Protein AF-A0AAP3WML1-F1 (afdb_monomer)

Structure (mmCIF, N/CA/C/O backbone):
data_AF-A0AAP3WML1-F1
#
_entry.id   AF-A0AAP3WML1-F1
#
loop_
_atom_site.group_PDB
_atom_site.id
_atom_site.type_symbol
_atom_site.label_atom_id
_atom_site.label_alt_id
_atom_site.label_comp_id
_atom_site.label_asym_id
_atom_site.label_entity_id
_atom_site.label_seq_id
_atom_site.pdbx_PDB_ins_code
_atom_site.Cartn_x
_atom_site.Cartn_y
_atom_site.Cartn_z
_atom_site.occupancy
_atom_site.B_iso_or_equiv
_atom_site.auth_seq_id
_atom_site.auth_comp_id
_atom_site.auth_asym_id
_atom_site.auth_atom_id
_atom_site.pdbx_PDB_model_num
ATOM 1 N N . MET A 1 1 ? -3.523 20.855 -8.567 1.00 36.69 1 MET A N 1
ATOM 2 C CA . MET A 1 1 ? -3.521 19.467 -8.058 1.00 36.69 1 MET A CA 1
ATOM 3 C C . MET A 1 1 ? -4.629 18.691 -8.753 1.00 36.69 1 MET A C 1
ATOM 5 O O . MET A 1 1 ? -5.796 19.005 -8.550 1.00 36.69 1 MET A O 1
ATOM 9 N N . LYS A 1 2 ? -4.282 17.762 -9.652 1.00 30.09 2 LYS A N 1
ATOM 10 C CA . LYS A 1 2 ? -5.267 16.904 -10.328 1.00 30.09 2 LYS A CA 1
ATOM 11 C C . LYS A 1 2 ? -5.574 15.722 -9.406 1.00 30.09 2 LYS A C 1
ATOM 13 O O . LYS A 1 2 ? -4.723 14.865 -9.225 1.00 30.09 2 LYS A O 1
ATOM 18 N N . LYS A 1 3 ? -6.776 15.685 -8.826 1.00 34.62 3 LYS A N 1
ATOM 19 C CA . LYS A 1 3 ? -7.304 14.486 -8.164 1.00 34.62 3 LYS A CA 1
ATOM 20 C C . LYS A 1 3 ? -7.655 13.485 -9.264 1.00 34.62 3 LYS A C 1
ATOM 22 O O . LYS A 1 3 ? -8.676 13.640 -9.932 1.00 34.62 3 LYS A O 1
ATOM 27 N N . ILE A 1 4 ? -6.767 12.531 -9.527 1.00 47.22 4 ILE A N 1
ATOM 28 C CA . ILE A 1 4 ? -7.054 11.434 -10.452 1.00 47.22 4 ILE A CA 1
ATOM 29 C C . ILE A 1 4 ? -8.044 10.520 -9.734 1.00 47.22 4 ILE A C 1
ATOM 31 O O . ILE A 1 4 ? -7.720 9.863 -8.751 1.00 47.22 4 ILE A O 1
ATOM 35 N N . LEU A 1 5 ? -9.295 10.567 -10.190 1.00 39.88 5 LEU A N 1
ATOM 36 C CA . LEU A 1 5 ? -10.370 9.7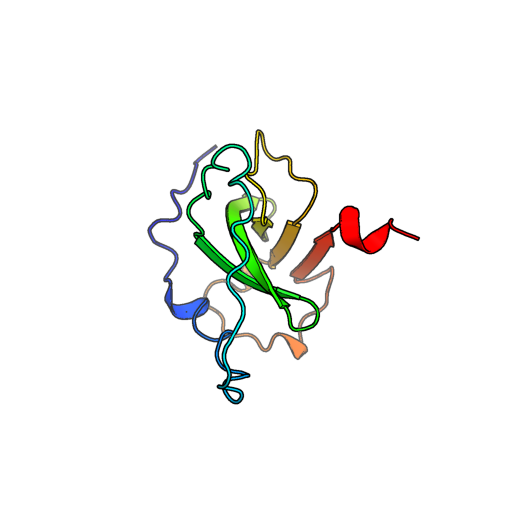16 -9.709 1.00 39.88 5 LEU A CA 1
ATOM 37 C C . LEU A 1 5 ? -10.000 8.264 -10.040 1.00 39.88 5 LEU A C 1
ATOM 39 O O . LEU A 1 5 ? -9.958 7.888 -11.212 1.00 39.88 5 LEU A O 1
ATOM 43 N N . LEU A 1 6 ? -9.735 7.478 -8.996 1.00 43.22 6 LEU A N 1
ATOM 44 C CA . LEU A 1 6 ? -9.267 6.086 -8.982 1.00 43.22 6 LEU A CA 1
ATOM 45 C C . LEU A 1 6 ? -10.287 5.075 -9.557 1.00 43.22 6 LEU A C 1
ATOM 47 O O . LEU A 1 6 ? -10.416 3.961 -9.071 1.00 43.22 6 LEU A O 1
ATOM 51 N N . LYS A 1 7 ? -11.073 5.458 -10.567 1.00 40.81 7 LYS A N 1
ATOM 52 C CA . LYS A 1 7 ? -12.088 4.600 -11.197 1.00 40.81 7 LYS A CA 1
ATOM 53 C C . LYS A 1 7 ? -11.530 3.684 -12.292 1.00 40.81 7 LYS A C 1
ATOM 55 O O . LYS A 1 7 ? -12.275 2.849 -12.787 1.00 40.81 7 LYS A O 1
ATOM 60 N N . TYR A 1 8 ? -10.257 3.831 -12.673 1.00 41.25 8 TYR A N 1
ATOM 61 C CA . TYR A 1 8 ? -9.705 3.176 -13.869 1.00 41.25 8 TYR A CA 1
ATOM 62 C C . TYR A 1 8 ? -8.389 2.413 -13.668 1.00 41.25 8 TYR A C 1
ATOM 64 O O . TYR A 1 8 ? -7.885 1.839 -14.632 1.00 41.25 8 TYR A O 1
ATOM 72 N N . LEU A 1 9 ? -7.840 2.338 -12.448 1.00 40.81 9 LEU A N 1
ATOM 73 C CA . LEU A 1 9 ? -6.688 1.469 -12.197 1.00 40.81 9 LEU A CA 1
ATOM 74 C C . LEU A 1 9 ? -7.192 0.036 -11.973 1.00 40.81 9 LEU A C 1
ATOM 76 O O . LEU A 1 9 ? -7.541 -0.349 -10.864 1.00 40.81 9 LEU A O 1
ATOM 80 N N . ASN A 1 10 ? -7.326 -0.681 -13.091 1.00 38.19 10 ASN A N 1
ATOM 81 C CA . ASN A 1 10 ? -7.588 -2.113 -13.242 1.00 38.19 10 ASN A CA 1
ATOM 82 C C . ASN A 1 10 ? -7.545 -2.933 -11.935 1.00 38.19 10 ASN A C 1
ATOM 84 O O . ASN A 1 10 ? -6.478 -3.323 -11.460 1.00 38.19 10 ASN A O 1
ATOM 88 N N . LEU A 1 11 ? -8.737 -3.300 -11.449 1.00 43.91 11 LEU A N 1
ATOM 89 C CA . LEU A 1 11 ? -9.007 -4.258 -10.363 1.00 43.91 11 LEU A CA 1
ATOM 90 C C . LEU A 1 11 ? -8.322 -5.635 -10.533 1.00 43.91 11 LEU A C 1
ATOM 92 O O . LEU A 1 11 ? -8.357 -6.455 -9.622 1.00 43.91 11 LEU A O 1
ATOM 96 N N . TYR A 1 12 ? -7.702 -5.903 -11.683 1.00 39.97 12 TYR A N 1
ATOM 97 C CA . TYR A 1 12 ? -7.066 -7.178 -12.005 1.00 39.97 12 TYR A CA 1
ATOM 98 C C . TYR A 1 12 ? -5.703 -7.402 -11.342 1.00 39.97 12 TYR A C 1
ATOM 100 O O . TYR A 1 12 ? -5.286 -8.548 -11.221 1.00 39.97 12 TYR A O 1
ATOM 108 N N . VAL A 1 13 ? -5.013 -6.355 -10.877 1.00 44.50 13 VAL A N 1
ATOM 109 C CA . VAL A 1 13 ? -3.702 -6.532 -10.215 1.00 44.50 13 VAL A CA 1
ATOM 110 C C . VAL A 1 13 ? -3.856 -6.809 -8.713 1.00 44.50 13 VAL A C 1
ATOM 112 O O . VAL A 1 13 ? -3.007 -7.461 -8.115 1.00 44.50 13 VAL A O 1
ATOM 115 N N . LEU A 1 14 ? -4.981 -6.413 -8.106 1.00 41.91 14 LEU A N 1
ATOM 116 C CA . LEU A 1 14 ? -5.234 -6.637 -6.677 1.00 41.91 14 LEU A CA 1
ATOM 117 C C . LEU A 1 14 ? -5.846 -8.018 -6.367 1.00 41.91 14 LEU A C 1
ATOM 119 O O . LEU A 1 14 ? -5.836 -8.443 -5.216 1.00 41.91 14 LEU A O 1
ATOM 123 N N . SER A 1 15 ? -6.340 -8.756 -7.371 1.00 41.28 15 SER A N 1
ATOM 124 C CA . SER A 1 15 ? -6.948 -10.082 -7.158 1.00 41.28 15 SER A CA 1
ATOM 125 C C . SER A 1 15 ? -5.934 -11.231 -7.048 1.00 41.28 15 SER A C 1
ATOM 127 O O . SER A 1 15 ? -6.329 -12.364 -6.786 1.00 41.28 15 SER A O 1
ATOM 129 N N . GLY A 1 16 ? -4.639 -10.971 -7.266 1.00 39.91 16 GLY A N 1
ATOM 130 C CA . GLY A 1 16 ? -3.588 -11.997 -7.253 1.00 39.91 16 GLY A CA 1
ATOM 131 C C . GLY A 1 16 ? -3.076 -12.392 -5.863 1.00 39.91 16 GLY A C 1
ATOM 132 O O . GLY A 1 16 ? -2.440 -13.432 -5.736 1.00 39.91 16 GLY A O 1
ATOM 133 N N . LEU A 1 17 ? -3.365 -11.607 -4.817 1.00 41.94 17 LEU A N 1
ATOM 134 C CA . LEU 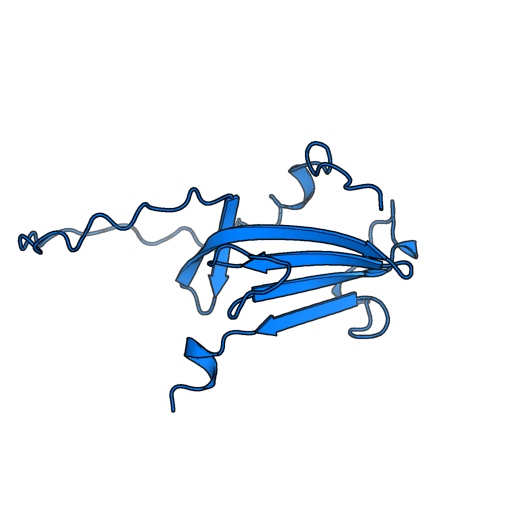A 1 17 ? -2.828 -11.826 -3.463 1.00 41.94 17 LEU A CA 1
ATOM 135 C C . LEU A 1 17 ? -3.801 -12.502 -2.471 1.00 41.94 17 LEU A C 1
ATOM 137 O O . LEU A 1 17 ? -3.468 -12.637 -1.299 1.00 41.94 17 LEU A O 1
ATOM 141 N N . LEU A 1 18 ? -4.983 -12.955 -2.911 1.00 42.88 18 LEU A N 1
ATOM 142 C CA . LEU A 1 18 ? -6.078 -13.401 -2.024 1.00 42.88 18 LEU A CA 1
ATOM 143 C C . LEU A 1 18 ? -6.356 -14.923 -1.995 1.00 42.88 18 LEU A C 1
ATOM 145 O O . LEU A 1 18 ? -7.399 -15.337 -1.498 1.00 42.88 18 LEU A O 1
ATOM 149 N N . LEU A 1 19 ? -5.457 -15.784 -2.492 1.00 41.62 19 LEU A N 1
ATOM 150 C CA . LEU A 1 19 ? -5.712 -17.237 -2.609 1.00 41.62 19 LEU A CA 1
ATOM 151 C C . LEU A 1 19 ? -4.765 -18.140 -1.800 1.00 41.62 19 LEU A C 1
ATOM 153 O O . LEU A 1 19 ? -4.301 -19.161 -2.305 1.00 41.62 19 LEU A O 1
ATOM 157 N N . VAL A 1 20 ? -4.520 -17.836 -0.524 1.00 45.59 20 VAL A N 1
ATOM 158 C CA . VAL A 1 20 ? -3.940 -18.831 0.397 1.00 45.59 20 VAL A CA 1
ATOM 159 C C . VAL A 1 20 ? -4.758 -18.876 1.685 1.00 45.59 20 VAL A C 1
ATOM 161 O O . VAL A 1 20 ? -4.631 -17.996 2.527 1.00 45.59 20 VAL A O 1
ATOM 164 N N . GLY A 1 21 ? -5.587 -19.917 1.832 1.00 39.59 21 GLY A N 1
ATOM 165 C CA . GLY A 1 21 ? -6.140 -20.316 3.132 1.00 39.59 21 GLY A CA 1
ATOM 166 C C . GLY A 1 21 ? -7.648 -20.569 3.198 1.00 39.59 21 GLY A C 1
ATOM 167 O O . GLY A 1 21 ? -8.315 -19.980 4.037 1.00 39.59 21 GLY A O 1
ATOM 168 N N . PHE A 1 22 ? -8.193 -21.480 2.385 1.00 38.81 22 PHE A N 1
ATOM 169 C CA . PHE A 1 22 ? -9.481 -22.119 2.696 1.00 38.81 22 PHE A CA 1
ATOM 170 C C . PHE A 1 22 ? -9.251 -23.582 3.082 1.00 38.81 22 PHE A C 1
ATOM 172 O O . PHE A 1 22 ? -9.029 -24.419 2.212 1.00 38.81 22 PHE A O 1
ATOM 179 N N . ALA A 1 23 ? -9.319 -23.879 4.382 1.00 41.66 23 ALA A N 1
ATOM 180 C CA . ALA A 1 23 ? -9.736 -25.173 4.930 1.00 41.66 23 ALA A CA 1
ATOM 181 C C . ALA A 1 23 ? -9.993 -25.020 6.440 1.00 41.66 23 ALA A C 1
ATOM 183 O O . ALA A 1 23 ? -9.051 -24.897 7.217 1.00 41.66 23 ALA A O 1
ATOM 184 N N . GLY A 1 24 ? -11.266 -25.023 6.847 1.00 29.16 24 GLY A N 1
ATOM 185 C CA . GLY A 1 24 ? -11.659 -25.011 8.259 1.00 29.16 24 GLY A CA 1
ATOM 186 C C . GLY A 1 24 ? -13.098 -24.553 8.480 1.00 29.16 24 GLY A C 1
ATOM 187 O O . GLY A 1 24 ? -13.323 -23.502 9.062 1.00 29.16 24 GLY A O 1
ATOM 188 N N . CYS A 1 25 ? -14.071 -25.311 7.970 1.00 43.38 25 CYS A N 1
ATOM 189 C CA . CYS A 1 25 ? -15.473 -25.188 8.381 1.00 43.38 25 CYS A CA 1
ATOM 190 C C . CYS A 1 25 ? -15.736 -25.963 9.684 1.00 43.38 25 CYS A C 1
ATOM 192 O O . CYS A 1 25 ? -15.028 -26.928 9.972 1.00 43.38 25 CYS A O 1
ATOM 194 N N . SER A 1 26 ? -16.860 -25.610 10.327 1.00 38.88 26 SER A N 1
ATOM 195 C CA . SER A 1 26 ? -17.536 -26.207 11.502 1.00 38.88 26 SER A CA 1
ATOM 196 C C . SER A 1 26 ? -17.005 -25.735 12.870 1.00 38.88 26 SER A C 1
ATOM 198 O O . SER A 1 26 ? -15.804 -25.566 13.027 1.00 38.88 26 SER A O 1
ATOM 200 N N . ASP A 1 27 ? -17.815 -25.468 13.897 1.00 43.75 27 ASP A N 1
ATOM 201 C CA . ASP A 1 27 ? -19.244 -25.729 14.108 1.00 43.75 27 ASP A CA 1
ATOM 202 C C . ASP A 1 27 ? -19.772 -24.817 15.246 1.00 43.75 27 ASP A C 1
ATOM 204 O O . ASP A 1 27 ? -19.074 -24.597 16.230 1.00 43.75 27 ASP A O 1
ATOM 208 N N . ASP A 1 28 ? -20.984 -24.289 15.063 1.00 54.16 28 ASP A N 1
ATOM 209 C CA . ASP A 1 28 ? -22.108 -24.211 16.011 1.00 54.16 28 ASP A CA 1
ATOM 210 C C . ASP A 1 28 ? -21.958 -23.800 17.513 1.00 54.16 28 ASP A C 1
ATOM 212 O O . ASP A 1 28 ? -21.296 -24.454 18.315 1.00 54.16 28 ASP A O 1
ATOM 216 N N . LYS A 1 29 ? -22.854 -22.858 17.891 1.00 44.25 29 LYS A N 1
ATOM 217 C CA . LYS A 1 29 ? -23.486 -22.546 19.210 1.00 44.25 29 LYS A CA 1
ATOM 218 C C . LYS A 1 29 ? -22.795 -21.558 20.164 1.00 44.25 29 LYS A C 1
ATOM 220 O O . LYS A 1 29 ? -21.817 -21.882 20.815 1.00 44.25 29 LYS A O 1
ATOM 225 N N . ASP A 1 30 ? -23.378 -20.364 20.311 1.00 43.47 30 ASP A N 1
ATOM 226 C CA . ASP A 1 30 ? -24.265 -20.014 21.439 1.00 43.47 30 ASP A CA 1
ATOM 227 C C . ASP A 1 30 ? -24.755 -18.557 21.295 1.00 43.47 30 ASP A C 1
ATOM 229 O O . ASP A 1 30 ? -23.978 -17.612 21.195 1.00 43.47 30 ASP A O 1
ATOM 233 N N . ASN A 1 31 ? -26.080 -18.390 21.227 1.00 51.47 31 ASN A N 1
ATOM 234 C CA . ASN A 1 31 ? -26.759 -17.094 21.191 1.00 51.47 31 ASN A CA 1
ATOM 235 C C . ASN A 1 31 ? -26.999 -16.615 22.629 1.00 51.47 31 ASN A C 1
ATOM 237 O O . ASN A 1 31 ? -28.013 -16.979 23.227 1.00 51.47 31 ASN A O 1
ATOM 241 N N . ASP A 1 32 ? -26.126 -15.754 23.144 1.00 48.53 32 ASP A N 1
ATOM 242 C CA . ASP A 1 32 ? -26.499 -14.814 24.203 1.00 48.53 32 ASP A CA 1
ATOM 243 C C . ASP A 1 32 ? -26.979 -13.505 23.554 1.00 48.53 32 ASP A C 1
ATOM 245 O O . ASP A 1 32 ? -26.339 -13.018 22.615 1.00 48.53 32 ASP A O 1
ATOM 249 N N . PRO A 1 33 ? -28.091 -12.893 24.010 1.00 46.75 33 PRO A N 1
ATOM 250 C CA . PRO A 1 33 ? -28.528 -11.604 23.498 1.00 46.75 33 PRO A CA 1
ATOM 251 C C . PRO A 1 33 ? -27.596 -10.523 24.051 1.00 46.75 33 PRO A C 1
ATOM 253 O O . PRO A 1 33 ? -27.863 -9.896 25.077 1.00 46.75 33 PRO A O 1
ATOM 256 N N . VAL A 1 34 ? -26.475 -10.304 23.366 1.00 47.47 34 VAL A N 1
ATOM 257 C CA . VAL A 1 34 ? -25.641 -9.127 23.582 1.00 47.47 34 VAL A CA 1
ATOM 258 C C . VAL A 1 34 ? -26.481 -7.922 23.167 1.00 47.47 34 VAL A C 1
ATOM 260 O O . VAL A 1 34 ? -26.861 -7.783 22.008 1.00 47.47 34 VAL A O 1
ATOM 263 N N . ASN A 1 35 ? -26.823 -7.082 24.143 1.00 39.44 35 ASN A N 1
ATOM 264 C CA . ASN A 1 35 ? -27.425 -5.771 23.927 1.00 39.44 35 ASN A CA 1
ATOM 265 C C . ASN A 1 35 ? -26.650 -5.061 22.801 1.00 39.44 35 ASN A C 1
ATOM 267 O O . ASN A 1 35 ? -25.449 -4.841 22.995 1.00 39.44 35 ASN A O 1
ATOM 271 N N . PRO A 1 36 ? -27.259 -4.746 21.639 1.00 47.44 36 PRO A N 1
ATOM 272 C CA . PRO A 1 36 ? -26.532 -4.070 20.585 1.00 47.44 36 PRO A CA 1
ATOM 273 C C . PRO A 1 36 ? -26.158 -2.701 21.142 1.00 47.44 36 PRO A C 1
ATOM 275 O O . PRO A 1 36 ? -27.009 -1.838 21.367 1.00 47.44 36 PRO A O 1
ATOM 278 N N . GLY A 1 37 ? -24.865 -2.525 21.427 1.00 50.19 37 GLY A N 1
ATOM 279 C CA . GLY A 1 37 ? -24.293 -1.199 21.593 1.00 50.19 37 GLY A CA 1
ATOM 280 C C . GLY A 1 37 ? -24.718 -0.325 20.408 1.00 50.19 37 GLY A C 1
ATOM 281 O O . GLY A 1 37 ? -25.082 -0.872 19.365 1.00 50.19 37 GLY A O 1
ATOM 282 N N . PRO A 1 38 ? -24.732 1.010 20.580 1.00 43.97 38 PRO A N 1
ATOM 283 C CA . PRO A 1 38 ? -25.236 1.938 19.569 1.00 43.97 38 PRO A CA 1
ATOM 284 C C . PRO A 1 38 ? -24.736 1.510 18.196 1.00 43.97 38 PRO A C 1
ATOM 286 O O . PRO A 1 38 ? -23.531 1.328 18.052 1.00 43.97 38 PRO A O 1
ATOM 289 N N . ASP A 1 39 ? -25.680 1.285 17.278 1.00 49.56 39 ASP A N 1
ATOM 290 C CA . ASP A 1 39 ? -25.473 0.722 15.944 1.00 49.56 39 ASP A CA 1
ATOM 291 C C . ASP A 1 39 ? -24.257 1.413 15.316 1.00 49.56 39 ASP A C 1
ATOM 293 O O . ASP A 1 39 ? -24.325 2.572 14.893 1.00 49.56 39 ASP A O 1
ATOM 297 N N . VAL A 1 40 ? -23.090 0.766 15.413 1.00 56.88 40 VAL A N 1
ATOM 298 C CA . VAL A 1 40 ? -21.851 1.318 14.879 1.00 56.88 40 VAL A CA 1
ATOM 299 C C . VAL A 1 40 ? -22.043 1.188 13.390 1.00 56.88 40 VAL A C 1
ATOM 301 O O . VAL A 1 40 ? -21.965 0.078 12.874 1.00 56.88 40 VAL A O 1
ATOM 304 N N . GLU A 1 41 ? -22.379 2.299 12.732 1.00 55.03 41 GLU A N 1
ATOM 305 C CA . GLU A 1 41 ? -22.559 2.364 11.286 1.00 55.03 41 GLU A CA 1
ATOM 306 C C . GLU A 1 41 ? -21.366 1.656 10.635 1.00 55.03 41 GLU A C 1
ATOM 308 O O . GLU A 1 41 ? -20.243 2.173 10.628 1.00 55.03 41 GLU A O 1
ATOM 313 N N . GLU A 1 42 ? -21.580 0.419 10.174 1.00 62.31 42 GLU A N 1
ATOM 314 C CA . GLU A 1 42 ? -20.506 -0.371 9.600 1.00 62.31 42 GLU A CA 1
ATOM 315 C C . GLU A 1 42 ? -20.074 0.326 8.316 1.00 62.31 42 GLU A C 1
ATOM 317 O O . GLU A 1 42 ? -20.759 0.273 7.291 1.00 62.31 42 GLU A O 1
ATOM 322 N N . LEU A 1 43 ? -18.925 0.999 8.366 1.00 67.12 43 LEU A N 1
ATOM 323 C CA . LEU A 1 43 ? -18.409 1.696 7.201 1.00 67.12 43 LEU A CA 1
ATOM 324 C C . LEU A 1 43 ? -18.192 0.684 6.069 1.00 67.12 43 LEU A C 1
ATOM 326 O O . LEU A 1 43 ? -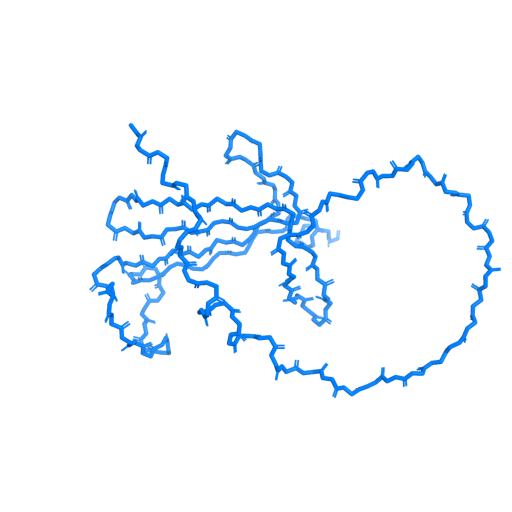17.566 -0.360 6.292 1.00 67.12 43 LEU A O 1
ATOM 330 N N . PRO A 1 44 ? -18.693 0.960 4.852 1.00 77.31 44 PRO A N 1
ATOM 331 C CA . PRO A 1 44 ? -18.564 0.036 3.738 1.00 77.31 44 PRO A CA 1
ATOM 332 C C . PRO A 1 44 ? -17.085 -0.251 3.476 1.00 77.31 44 PRO A C 1
ATOM 334 O O . PRO A 1 44 ? -16.276 0.661 3.321 1.00 77.31 44 PRO A O 1
ATOM 337 N N . SER A 1 45 ? -16.740 -1.537 3.460 1.00 85.12 45 SER A N 1
ATOM 338 C CA . SER A 1 45 ? -15.369 -1.988 3.231 1.00 85.12 45 SER A CA 1
ATOM 339 C C . SER A 1 45 ? -15.030 -1.927 1.743 1.00 85.12 45 SER A C 1
ATOM 341 O O . SER A 1 45 ? -15.824 -2.374 0.914 1.00 85.12 45 SER A O 1
ATOM 343 N N . ILE A 1 46 ? -13.843 -1.430 1.397 1.00 90.00 46 ILE A N 1
ATOM 344 C CA . ILE A 1 46 ? -13.311 -1.446 0.023 1.00 90.00 46 ILE A CA 1
ATOM 345 C C . ILE A 1 46 ? -12.421 -2.666 -0.252 1.00 90.00 46 ILE A C 1
ATOM 347 O O . ILE A 1 46 ? -12.019 -2.896 -1.390 1.00 90.00 46 ILE A O 1
ATOM 351 N N . GLY A 1 47 ? -12.118 -3.453 0.781 1.00 88.12 47 GLY A N 1
ATOM 352 C CA . GLY A 1 47 ? -11.314 -4.666 0.675 1.00 88.12 47 GLY A CA 1
ATOM 353 C C . GLY A 1 47 ? -11.024 -5.285 2.035 1.00 88.12 47 GLY A C 1
ATOM 354 O O . GLY A 1 47 ? -11.532 -4.834 3.061 1.00 88.12 47 GLY A O 1
ATOM 355 N N . THR A 1 48 ? -10.202 -6.325 2.051 1.00 88.81 48 THR A N 1
ATOM 356 C CA . THR A 1 48 ? -9.703 -6.940 3.283 1.00 88.81 48 THR A CA 1
ATOM 357 C C . THR A 1 48 ? -8.195 -7.126 3.199 1.00 88.81 48 THR A C 1
ATOM 359 O O . THR A 1 48 ? -7.636 -7.266 2.112 1.00 88.81 48 THR A O 1
ATOM 362 N N . TYR A 1 49 ? -7.533 -7.119 4.349 1.00 83.44 49 TYR A N 1
ATOM 363 C CA . TYR A 1 49 ? -6.130 -7.494 4.490 1.00 83.44 49 TYR A CA 1
ATOM 364 C C . TYR A 1 49 ? -6.002 -8.542 5.591 1.00 83.44 49 TYR A C 1
ATOM 366 O O . TYR A 1 49 ? -6.826 -8.588 6.501 1.00 83.44 49 TYR A O 1
ATOM 374 N N . SER A 1 50 ? -4.989 -9.403 5.512 1.00 83.81 50 SER A N 1
ATOM 375 C CA . SER A 1 50 ? -4.685 -10.328 6.602 1.00 83.81 50 SER A CA 1
ATOM 376 C C . SER A 1 50 ? -3.511 -9.804 7.412 1.00 83.81 50 SER A C 1
ATOM 378 O O . SER A 1 50 ? -2.476 -9.447 6.850 1.00 83.81 50 SER A O 1
ATOM 380 N N . PHE A 1 51 ? -3.663 -9.785 8.731 1.00 79.25 51 PHE A N 1
ATOM 381 C CA . PHE A 1 51 ? -2.585 -9.495 9.663 1.00 79.25 51 PHE A CA 1
ATOM 382 C C . PHE A 1 51 ? -2.608 -10.546 10.765 1.00 79.25 51 PHE A C 1
ATOM 384 O O . PHE A 1 51 ? -3.647 -10.796 11.365 1.00 79.25 51 PHE A O 1
ATOM 391 N N . ARG A 1 52 ? -1.472 -11.219 10.991 1.00 81.06 52 ARG A N 1
ATOM 392 C CA . ARG A 1 52 ? -1.339 -12.313 11.977 1.00 81.06 52 ARG A CA 1
ATOM 393 C C . ARG A 1 52 ? -2.375 -13.443 11.826 1.00 81.06 52 ARG A C 1
ATOM 395 O O . ARG A 1 52 ? -2.702 -14.114 12.795 1.00 81.06 52 ARG A O 1
ATOM 402 N N . GLY A 1 53 ? -2.854 -13.682 10.605 1.00 83.12 53 GLY A N 1
ATOM 403 C CA . GLY A 1 53 ? -3.869 -14.701 10.321 1.00 83.12 53 GLY A CA 1
ATOM 404 C C . GLY A 1 53 ? -5.311 -14.226 10.514 1.00 83.12 53 GLY A C 1
ATOM 405 O O . GLY A 1 53 ? -6.230 -14.962 10.171 1.00 83.12 53 GLY A O 1
ATOM 406 N N . GLU A 1 54 ? -5.524 -12.993 10.973 1.00 82.88 54 GLU A N 1
ATOM 407 C CA . GLU A 1 54 ? -6.852 -12.396 11.097 1.00 82.88 54 GLU A CA 1
ATOM 408 C C . GLU A 1 54 ? -7.177 -11.537 9.876 1.00 82.88 54 GLU A C 1
ATOM 410 O O . GLU A 1 54 ? -6.352 -10.749 9.401 1.00 82.88 54 GLU A O 1
ATOM 415 N N . ALA A 1 55 ? -8.389 -11.704 9.348 1.00 86.88 55 ALA A N 1
ATOM 416 C CA . ALA A 1 55 ? -8.898 -10.886 8.260 1.00 86.88 55 ALA A CA 1
ATOM 417 C C . ALA A 1 55 ? -9.447 -9.568 8.817 1.00 86.88 55 ALA A C 1
ATOM 419 O O . ALA A 1 55 ? -10.388 -9.550 9.604 1.00 86.88 55 ALA A O 1
ATOM 420 N N . ASN A 1 56 ? -8.874 -8.464 8.360 1.00 85.00 56 ASN A N 1
ATOM 421 C CA . ASN A 1 56 ? -9.223 -7.110 8.747 1.00 85.00 56 ASN A CA 1
ATOM 422 C C . ASN A 1 56 ? -9.821 -6.362 7.551 1.00 85.00 56 ASN A C 1
ATOM 424 O O . ASN A 1 56 ? -9.483 -6.627 6.395 1.00 85.00 56 ASN A O 1
ATOM 428 N N . ARG A 1 57 ? -10.732 -5.424 7.817 1.00 89.06 57 ARG A N 1
ATOM 429 C CA . ARG A 1 57 ? -11.397 -4.621 6.779 1.00 89.06 57 ARG A CA 1
ATOM 430 C C . ARG A 1 57 ? -10.523 -3.440 6.374 1.00 89.06 57 ARG A C 1
ATOM 432 O O . ARG A 1 57 ? -9.854 -2.846 7.210 1.00 89.06 57 ARG A O 1
ATOM 439 N N . ILE A 1 58 ? -10.588 -3.062 5.104 1.00 90.75 58 ILE A N 1
ATOM 440 C CA . ILE A 1 58 ? -10.062 -1.787 4.613 1.00 90.75 58 ILE A CA 1
ATOM 441 C C . ILE A 1 58 ? -11.259 -0.865 4.435 1.00 90.75 58 ILE A C 1
ATOM 443 O O . ILE A 1 58 ? -12.113 -1.113 3.585 1.00 90.75 58 ILE A O 1
ATOM 447 N N . VAL A 1 59 ? -11.327 0.197 5.224 1.00 91.94 59 VAL A N 1
ATOM 448 C CA . VAL A 1 59 ? -12.429 1.165 5.188 1.00 91.94 59 VAL A CA 1
ATOM 449 C C . VAL A 1 59 ? -12.132 2.299 4.217 1.00 91.94 59 VAL A C 1
ATOM 451 O O . VAL A 1 59 ? -13.037 2.800 3.549 1.00 91.94 59 VAL A O 1
ATOM 454 N N . SER A 1 60 ? -10.871 2.711 4.103 1.00 91.75 60 SER A N 1
ATOM 455 C CA . SER A 1 60 ? -10.497 3.784 3.189 1.00 91.75 60 SER A CA 1
ATOM 456 C C . SER A 1 60 ? -9.100 3.611 2.613 1.00 91.75 60 SER A C 1
ATOM 458 O O . SER A 1 60 ? -8.273 2.854 3.125 1.00 91.75 60 SER A O 1
ATOM 460 N N . GLY A 1 61 ? -8.852 4.318 1.515 1.00 92.31 61 GLY A N 1
ATOM 461 C CA . GLY A 1 61 ? -7.531 4.421 0.933 1.00 92.31 61 GLY A CA 1
ATOM 462 C C . GLY A 1 61 ? -7.379 5.663 0.069 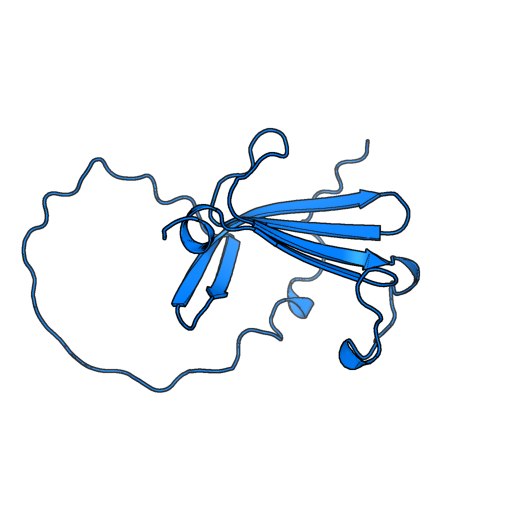1.00 92.31 61 GLY A C 1
ATOM 463 O O . GLY A 1 61 ? -8.350 6.175 -0.495 1.00 92.31 61 GLY A O 1
ATOM 464 N N . GLU A 1 62 ? -6.147 6.138 -0.028 1.00 92.56 62 GLU A N 1
ATOM 465 C CA . GLU A 1 62 ? -5.751 7.273 -0.850 1.00 92.56 62 GLU A CA 1
ATOM 466 C C . GLU A 1 62 ? -4.580 6.867 -1.738 1.00 92.56 62 GLU A C 1
ATOM 468 O O . GLU A 1 62 ? -3.676 6.161 -1.299 1.00 92.56 62 GLU A O 1
ATOM 473 N N . ALA A 1 63 ? -4.591 7.324 -2.990 1.00 91.81 63 ALA A N 1
ATOM 474 C CA . ALA A 1 63 ? -3.483 7.130 -3.910 1.00 91.81 63 ALA A CA 1
ATOM 475 C C . ALA A 1 63 ? -2.985 8.479 -4.423 1.00 91.81 63 ALA A C 1
ATOM 477 O O . ALA A 1 63 ? -3.775 9.340 -4.829 1.00 91.81 63 ALA A O 1
ATOM 478 N N . THR A 1 64 ? -1.671 8.653 -4.426 1.00 92.50 64 THR A N 1
ATOM 479 C CA . THR A 1 64 ? -0.995 9.872 -4.857 1.00 92.50 64 THR A CA 1
ATOM 480 C C . THR A 1 64 ? 0.127 9.535 -5.830 1.00 92.50 64 THR A C 1
ATOM 482 O O . THR A 1 64 ? 0.784 8.501 -5.737 1.00 92.50 64 THR A O 1
ATOM 485 N N . MET A 1 65 ? 0.320 10.417 -6.808 1.00 92.44 65 MET A N 1
ATOM 486 C CA . MET A 1 65 ? 1.471 10.403 -7.707 1.00 92.44 65 MET A CA 1
ATOM 487 C C . MET A 1 65 ? 2.249 11.683 -7.445 1.00 92.44 65 MET A C 1
ATOM 489 O O . MET A 1 65 ? 1.762 12.769 -7.770 1.00 92.44 65 MET A O 1
ATOM 493 N N . ASP A 1 66 ? 3.413 11.559 -6.819 1.00 88.75 66 ASP A N 1
ATOM 494 C CA . ASP A 1 66 ? 4.275 12.691 -6.486 1.00 88.75 66 ASP A CA 1
ATOM 495 C C . ASP A 1 66 ? 5.744 12.260 -6.447 1.00 88.75 66 ASP A C 1
ATOM 497 O O . ASP A 1 66 ? 6.053 11.101 -6.175 1.00 88.75 66 ASP A O 1
ATOM 501 N N . GLY A 1 67 ? 6.659 13.174 -6.773 1.00 86.75 67 GLY A N 1
ATOM 502 C CA . GLY A 1 67 ? 8.104 12.921 -6.700 1.00 86.75 67 GLY A CA 1
ATOM 503 C C . GLY A 1 67 ? 8.622 11.752 -7.554 1.00 86.75 67 GLY A C 1
ATOM 504 O O . GLY A 1 67 ? 9.701 11.240 -7.279 1.00 86.75 67 GLY A O 1
ATOM 505 N N . GLY A 1 68 ? 7.872 11.309 -8.571 1.00 91.62 68 GLY A N 1
ATOM 506 C CA . GLY A 1 68 ? 8.210 10.128 -9.378 1.00 91.62 68 GLY A CA 1
ATOM 507 C C . GLY A 1 68 ? 7.816 8.791 -8.743 1.00 91.62 68 GLY A C 1
ATOM 508 O O . GLY A 1 68 ? 8.242 7.746 -9.231 1.00 91.62 68 GLY A O 1
ATOM 509 N N . TYR A 1 69 ? 6.999 8.812 -7.691 1.00 91.81 69 TYR A N 1
ATOM 510 C CA . TYR A 1 69 ? 6.472 7.631 -7.019 1.00 91.81 69 TYR A CA 1
ATOM 511 C C . TYR A 1 69 ? 4.949 7.574 -7.115 1.00 91.81 69 TYR A C 1
ATOM 513 O O . TYR A 1 69 ? 4.260 8.597 -7.081 1.00 91.81 69 TYR A O 1
ATOM 521 N N . PHE A 1 70 ? 4.430 6.354 -7.206 1.00 92.38 70 PHE A N 1
ATOM 522 C CA . PHE A 1 70 ? 3.026 6.044 -6.993 1.00 92.38 70 PHE A CA 1
ATOM 523 C C . PHE A 1 70 ? 2.867 5.481 -5.584 1.00 92.38 70 PHE A C 1
ATOM 525 O O . PHE A 1 70 ? 3.388 4.407 -5.285 1.00 92.38 70 PHE A O 1
ATOM 532 N N . THR A 1 71 ? 2.155 6.205 -4.727 1.00 92.38 71 THR A N 1
ATOM 533 C CA . THR A 1 71 ? 1.958 5.856 -3.320 1.00 92.38 71 THR A CA 1
ATOM 534 C C . THR A 1 71 ? 0.489 5.569 -3.062 1.00 92.38 71 THR A C 1
ATOM 536 O O . THR A 1 71 ? -0.371 6.354 -3.445 1.00 92.38 71 THR A O 1
ATOM 539 N N . CYS A 1 72 ? 0.200 4.460 -2.392 1.00 92.38 72 CYS A N 1
ATOM 540 C CA . CYS A 1 72 ? -1.113 4.103 -1.876 1.00 92.38 72 CYS A CA 1
ATOM 541 C C . CYS A 1 72 ? -1.045 3.968 -0.357 1.00 92.38 72 CYS A C 1
ATOM 543 O O . CYS A 1 72 ? -0.141 3.322 0.170 1.00 92.38 72 CYS A O 1
ATOM 545 N N . ILE A 1 73 ? -2.028 4.534 0.330 1.00 93.06 73 ILE A N 1
ATOM 546 C CA . ILE A 1 73 ? -2.256 4.361 1.763 1.00 93.06 73 ILE A CA 1
ATOM 547 C C . ILE A 1 73 ? -3.611 3.693 1.916 1.00 93.06 73 ILE A C 1
ATOM 549 O O . ILE A 1 73 ? -4.578 4.122 1.289 1.00 93.06 73 ILE A O 1
ATOM 553 N N . PHE A 1 74 ? -3.684 2.664 2.747 1.00 91.81 74 PHE A N 1
ATOM 554 C CA . PHE A 1 74 ? -4.914 1.954 3.068 1.00 91.81 74 PHE A CA 1
ATOM 555 C C . PHE A 1 74 ? -5.062 1.853 4.578 1.00 91.81 74 PHE A C 1
ATOM 557 O O . PHE A 1 74 ? -4.077 1.662 5.291 1.00 91.81 74 PHE A O 1
ATOM 564 N N . SER A 1 75 ? -6.295 1.970 5.059 1.00 91.75 75 SER A N 1
ATOM 565 C CA . SER A 1 75 ? -6.580 2.001 6.486 1.00 91.75 75 SER A CA 1
ATOM 566 C C . SER A 1 75 ? -7.870 1.246 6.828 1.00 91.75 75 SER A C 1
ATOM 568 O O . SER A 1 75 ? -8.842 1.314 6.061 1.00 91.75 75 SER A O 1
ATOM 570 N N . PRO A 1 76 ? -7.920 0.547 7.980 1.00 89.50 76 PRO A N 1
ATOM 571 C CA . PRO A 1 76 ? -9.170 0.084 8.582 1.00 89.50 76 PRO A CA 1
ATOM 572 C C . PRO A 1 76 ? -10.025 1.236 9.137 1.00 89.50 76 PRO A C 1
ATOM 574 O O . PRO A 1 76 ? -11.175 1.027 9.511 1.00 89.50 76 PRO A O 1
ATOM 577 N N . GLU A 1 77 ? -9.494 2.455 9.174 1.00 90.44 77 GLU A N 1
ATOM 578 C CA . GLU A 1 77 ? -10.180 3.671 9.588 1.00 90.44 77 GLU A CA 1
ATOM 579 C C . GLU A 1 77 ? -10.563 4.510 8.361 1.00 90.44 77 GLU A C 1
ATOM 581 O O . GLU A 1 77 ? -10.108 4.288 7.235 1.00 90.44 77 GLU A O 1
ATOM 586 N N . LYS A 1 78 ? -11.400 5.527 8.575 1.00 90.19 78 LYS A N 1
ATOM 587 C CA . LYS A 1 78 ? -11.632 6.567 7.573 1.00 90.19 78 LYS A CA 1
ATOM 588 C C . LYS A 1 78 ? -10.491 7.581 7.629 1.00 90.19 78 LYS A C 1
ATOM 590 O O . LYS A 1 78 ? -10.385 8.311 8.612 1.00 90.19 78 LYS A O 1
ATOM 595 N N . ILE A 1 79 ? -9.707 7.682 6.558 1.00 89.25 79 ILE A N 1
ATOM 596 C CA . ILE A 1 79 ? -8.714 8.745 6.392 1.00 89.25 79 ILE A CA 1
ATOM 597 C C . ILE A 1 79 ? -9.449 10.091 6.336 1.00 89.25 79 ILE A C 1
ATOM 599 O O . ILE A 1 79 ? -10.379 10.280 5.544 1.00 89.25 79 ILE A O 1
ATOM 603 N N . GLN A 1 80 ? -9.056 11.017 7.209 1.00 87.75 80 GLN A N 1
ATOM 604 C CA . GLN A 1 80 ? -9.625 12.363 7.295 1.00 87.75 80 GLN A CA 1
ATOM 605 C C . GLN A 1 80 ? -8.499 13.384 7.200 1.00 87.75 80 GLN A C 1
ATOM 607 O O . GLN A 1 80 ? -7.548 13.339 7.976 1.00 87.75 80 GLN A O 1
ATOM 612 N N . ASP A 1 81 ? -8.591 14.282 6.218 1.00 86.69 81 ASP A N 1
ATOM 613 C CA . ASP A 1 81 ? -7.586 15.316 5.947 1.00 86.69 81 ASP A CA 1
ATOM 614 C C . ASP A 1 81 ? -6.149 14.765 5.833 1.00 86.69 81 ASP A C 1
ATOM 616 O O . ASP A 1 81 ? -5.193 15.363 6.332 1.00 86.69 81 ASP A O 1
ATOM 620 N N . GLY A 1 82 ? -6.002 13.599 5.191 1.00 82.75 82 GLY A N 1
ATOM 621 C CA . GLY A 1 82 ? -4.716 12.917 5.006 1.00 82.75 82 GLY A CA 1
ATOM 622 C C . GLY A 1 82 ? -4.138 12.296 6.282 1.00 82.75 82 GLY A C 1
ATOM 623 O O . GLY A 1 82 ? -2.944 12.009 6.332 1.00 82.75 82 GLY A O 1
ATOM 624 N N . LYS A 1 83 ? -4.951 12.117 7.330 1.00 86.19 83 LYS A N 1
ATOM 625 C CA . LYS A 1 83 ? -4.535 11.536 8.611 1.00 86.19 83 LYS A CA 1
ATOM 626 C C . LYS A 1 83 ? -5.303 10.258 8.921 1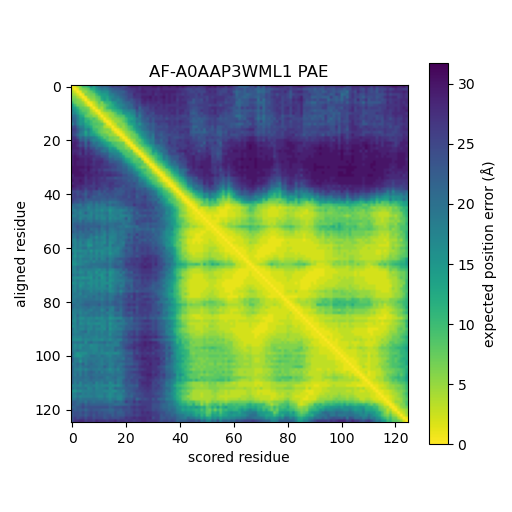.00 86.19 83 LYS A C 1
ATOM 628 O O . LYS A 1 83 ? -6.514 10.176 8.715 1.00 86.19 83 LYS A O 1
ATOM 633 N N . THR A 1 84 ? -4.577 9.290 9.464 1.00 90.69 84 THR A N 1
ATOM 634 C CA . THR A 1 84 ? -5.070 8.043 10.056 1.00 90.69 84 THR A CA 1
ATOM 635 C C . THR A 1 84 ? -4.006 7.521 11.022 1.00 90.69 84 THR A C 1
ATOM 637 O O . THR A 1 84 ? -2.828 7.855 10.869 1.00 90.69 84 THR A O 1
ATOM 640 N N . SER A 1 85 ? -4.417 6.769 12.041 1.00 88.12 85 SER A N 1
ATOM 641 C CA . SER A 1 85 ? -3.500 6.203 13.034 1.00 88.12 85 SER A CA 1
ATOM 642 C C . SER A 1 85 ? -3.026 4.811 12.645 1.00 88.12 85 SER A C 1
ATOM 644 O O . SER A 1 85 ? -1.858 4.497 12.848 1.00 88.12 85 SER A O 1
ATOM 646 N N . THR A 1 86 ? -3.916 4.012 12.058 1.00 89.62 86 THR A N 1
ATOM 647 C CA . THR A 1 86 ? -3.625 2.642 11.632 1.00 89.62 86 THR A CA 1
ATOM 648 C C . THR A 1 86 ? -3.631 2.576 10.115 1.00 89.62 86 THR A C 1
ATOM 650 O O . THR A 1 86 ? -4.651 2.873 9.492 1.00 89.62 86 THR A O 1
ATOM 653 N N . TYR A 1 87 ? -2.519 2.201 9.489 1.00 90.25 87 TYR A N 1
ATOM 654 C CA . TYR A 1 87 ? -2.445 2.119 8.032 1.00 90.25 87 TYR A CA 1
ATOM 655 C C . TYR A 1 87 ? -1.340 1.191 7.542 1.00 90.25 87 TYR A C 1
ATOM 657 O O . TYR A 1 87 ? -0.341 0.954 8.216 1.00 90.25 87 TYR A O 1
ATOM 665 N N . PHE A 1 88 ? -1.485 0.732 6.303 1.00 89.75 88 PHE A N 1
ATOM 666 C CA . PHE A 1 88 ? -0.346 0.302 5.505 1.00 89.75 88 PHE A CA 1
ATOM 667 C C . PHE A 1 88 ? -0.169 1.229 4.309 1.00 89.75 88 PHE A C 1
ATOM 669 O O . PHE A 1 88 ? -1.131 1.663 3.672 1.00 89.75 88 PHE A O 1
ATOM 676 N N . LEU A 1 89 ? 1.085 1.538 4.016 1.00 91.00 89 LEU A N 1
ATOM 677 C CA . LEU A 1 89 ? 1.508 2.373 2.909 1.00 91.00 89 LEU A CA 1
ATOM 678 C C . LEU A 1 89 ? 2.386 1.540 1.989 1.00 91.00 89 LEU A C 1
ATOM 680 O O . LEU A 1 89 ? 3.336 0.898 2.431 1.00 91.00 89 LEU A O 1
ATOM 684 N N . PHE A 1 90 ? 2.086 1.603 0.700 1.00 90.31 90 PHE A N 1
ATOM 685 C CA . PHE A 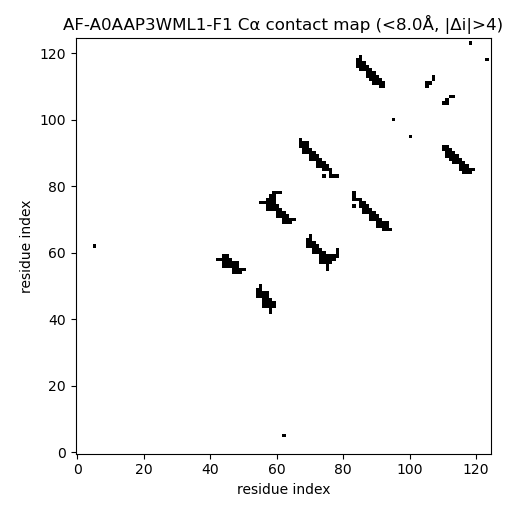1 90 ? 2.929 1.079 -0.360 1.00 90.31 90 PHE A CA 1
ATOM 686 C C . PHE A 1 90 ? 3.293 2.214 -1.309 1.00 90.31 90 PHE A C 1
ATOM 688 O O . PHE A 1 90 ? 2.412 2.929 -1.778 1.00 90.31 90 PHE A O 1
ATOM 695 N N . SER A 1 91 ? 4.574 2.374 -1.616 1.00 92.06 91 SER A N 1
ATOM 696 C CA . SER A 1 91 ? 5.054 3.336 -2.604 1.00 92.06 91 SER A CA 1
ATOM 697 C C . SER A 1 91 ? 5.999 2.652 -3.578 1.00 92.06 91 SER A C 1
ATOM 699 O O . SER A 1 91 ? 6.870 1.903 -3.146 1.00 92.06 91 SER A O 1
ATOM 701 N N . LEU A 1 92 ? 5.837 2.900 -4.876 1.00 92.62 92 LEU A N 1
ATOM 702 C CA . LEU A 1 92 ? 6.649 2.311 -5.941 1.00 92.62 92 LEU A CA 1
ATOM 703 C C . LEU A 1 92 ? 7.144 3.392 -6.897 1.00 92.62 92 LEU A C 1
ATOM 705 O O . LEU A 1 92 ? 6.372 4.256 -7.320 1.00 92.62 92 LEU A O 1
ATOM 709 N N . GLY A 1 93 ? 8.420 3.318 -7.274 1.00 91.88 93 GLY A N 1
ATOM 710 C CA . GLY A 1 93 ? 8.984 4.195 -8.295 1.00 91.88 93 GLY A CA 1
ATOM 711 C C . GLY A 1 93 ? 8.258 4.045 -9.634 1.00 91.88 93 GLY A C 1
ATOM 712 O O . GLY A 1 93 ? 8.147 2.947 -10.179 1.00 91.88 93 GLY A O 1
ATOM 713 N N . MET A 1 94 ? 7.792 5.156 -10.203 1.00 92.06 94 MET A N 1
ATOM 714 C CA . MET A 1 94 ? 7.033 5.165 -11.458 1.00 92.06 94 MET A CA 1
ATOM 715 C C . MET A 1 94 ? 7.861 4.779 -12.686 1.00 92.06 94 MET A C 1
ATOM 717 O O . MET A 1 94 ? 7.297 4.487 -13.732 1.00 92.06 94 MET A O 1
ATOM 721 N N . TYR A 1 95 ? 9.190 4.729 -12.589 1.00 91.06 95 TYR A N 1
ATOM 722 C CA . TYR A 1 95 ? 10.033 4.230 -13.680 1.00 91.06 95 TYR A CA 1
ATOM 723 C C . TYR A 1 95 ? 9.791 2.739 -13.997 1.00 91.06 95 TYR A C 1
ATOM 725 O O . TYR A 1 95 ? 10.208 2.270 -15.055 1.00 91.06 95 TYR A O 1
ATOM 733 N N . TRP A 1 96 ? 9.082 2.017 -13.120 1.00 89.69 96 TRP A N 1
ATOM 734 C CA . TRP A 1 96 ? 8.581 0.661 -13.357 1.00 89.69 96 TRP A CA 1
ATOM 735 C C . TRP A 1 96 ? 7.216 0.603 -14.060 1.00 89.69 96 TRP A C 1
ATOM 737 O O . TRP A 1 96 ? 6.712 -0.490 -14.319 1.00 89.69 96 TRP A O 1
ATOM 747 N N . GLU A 1 97 ? 6.588 1.741 -14.368 1.00 89.44 97 GLU A N 1
ATOM 748 C CA . GLU A 1 97 ? 5.285 1.772 -15.036 1.00 89.44 97 GLU A CA 1
ATOM 749 C C . GLU A 1 97 ? 5.318 0.981 -16.356 1.00 89.44 97 GLU A C 1
ATOM 751 O O . GLU A 1 97 ? 6.195 1.161 -17.201 1.00 89.44 97 GLU A O 1
ATOM 756 N N . GLY A 1 98 ? 4.354 0.069 -16.522 1.00 89.44 98 GLY A N 1
ATOM 757 C CA . GLY A 1 98 ? 4.252 -0.800 -17.698 1.00 89.44 98 GLY A CA 1
ATOM 758 C C . GLY A 1 98 ? 5.223 -1.985 -17.717 1.00 89.44 98 GLY A C 1
ATOM 759 O O . GLY A 1 98 ? 5.225 -2.741 -18.689 1.00 89.44 98 GLY A O 1
ATOM 760 N N . GLN A 1 99 ? 6.024 -2.177 -16.667 1.00 89.44 99 GLN A N 1
ATOM 761 C CA . GLN A 1 99 ? 6.980 -3.277 -16.561 1.00 89.44 99 GLN A CA 1
ATOM 762 C C . GLN A 1 99 ? 6.481 -4.355 -15.596 1.00 89.44 99 GLN A C 1
ATOM 764 O O . GLN A 1 99 ? 5.802 -4.074 -14.610 1.00 89.44 99 GLN A O 1
ATOM 769 N N . VAL A 1 100 ? 6.842 -5.607 -15.877 1.00 89.25 100 VAL A N 1
ATOM 770 C CA . VAL A 1 100 ? 6.693 -6.718 -14.931 1.00 89.25 100 VAL A CA 1
ATOM 771 C C . VAL A 1 100 ? 8.045 -6.921 -14.270 1.00 89.25 100 VAL A C 1
ATOM 773 O O . VAL A 1 100 ? 9.027 -7.206 -14.953 1.00 89.25 100 VAL A O 1
ATOM 776 N N . VAL A 1 101 ? 8.092 -6.755 -12.953 1.00 85.19 101 VAL A N 1
ATOM 777 C CA . VAL A 1 101 ? 9.327 -6.824 -12.171 1.00 85.19 101 VAL A CA 1
ATOM 778 C C . VAL A 1 101 ? 9.139 -7.830 -11.050 1.00 85.19 101 VAL A C 1
ATOM 780 O O . VAL A 1 101 ? 8.086 -7.870 -10.414 1.00 85.19 101 VAL A O 1
ATOM 783 N N . ASP A 1 102 ? 10.158 -8.649 -10.814 1.00 85.94 102 ASP A N 1
ATOM 784 C CA . ASP A 1 102 ? 10.186 -9.535 -9.659 1.00 85.94 102 ASP A CA 1
ATOM 785 C C . ASP A 1 102 ? 10.421 -8.704 -8.391 1.00 85.94 102 ASP A C 1
ATOM 787 O O . ASP A 1 102 ? 11.503 -8.151 -8.185 1.00 85.94 102 ASP A O 1
ATOM 791 N N . ALA A 1 103 ? 9.402 -8.626 -7.534 1.00 81.88 103 ALA A N 1
ATOM 792 C CA . ALA A 1 103 ? 9.460 -7.868 -6.289 1.00 81.88 103 ALA A CA 1
ATOM 793 C C . ALA A 1 103 ? 10.593 -8.333 -5.356 1.00 81.88 103 ALA A C 1
ATOM 795 O O . ALA A 1 103 ? 11.105 -7.520 -4.592 1.00 81.88 103 ALA A O 1
ATOM 796 N N . SER A 1 104 ? 11.030 -9.598 -5.441 1.00 83.50 104 SER A N 1
ATOM 797 C CA . SER A 1 104 ? 12.149 -10.114 -4.636 1.00 83.50 104 SER A CA 1
ATOM 798 C C . SER A 1 104 ? 13.512 -9.533 -5.028 1.00 83.50 104 SER A C 1
ATOM 800 O O . SER A 1 104 ? 14.474 -9.642 -4.269 1.00 83.50 104 SER A O 1
ATOM 802 N N . THR A 1 105 ? 13.591 -8.892 -6.196 1.00 86.31 105 THR A N 1
ATOM 803 C CA . THR A 1 105 ? 14.805 -8.236 -6.702 1.00 86.31 105 THR A CA 1
ATOM 804 C C . THR A 1 105 ? 14.844 -6.737 -6.419 1.00 86.31 105 THR A C 1
ATOM 806 O O . THR A 1 105 ? 15.851 -6.089 -6.704 1.00 86.31 105 THR A O 1
ATOM 809 N N . LEU A 1 106 ? 13.760 -6.180 -5.872 1.00 87.12 106 LEU A N 1
ATOM 810 C CA . LEU A 1 106 ? 13.659 -4.756 -5.598 1.00 87.12 106 LEU A CA 1
ATOM 811 C C . LEU A 1 106 ? 14.321 -4.394 -4.267 1.00 87.12 106 LEU A C 1
ATOM 813 O O . LEU A 1 106 ? 14.165 -5.084 -3.260 1.00 87.12 106 LEU A O 1
ATOM 817 N N . TYR A 1 107 ? 15.002 -3.253 -4.245 1.00 86.50 107 TYR A N 1
ATOM 818 C CA . TYR A 1 107 ? 15.574 -2.687 -3.030 1.00 86.50 107 TYR A CA 1
ATOM 819 C C . TYR A 1 107 ? 14.541 -1.837 -2.283 1.00 86.50 107 TYR A C 1
ATOM 821 O O . TYR A 1 107 ? 14.058 -0.814 -2.786 1.00 86.50 107 TYR A O 1
ATOM 829 N N . GLN A 1 108 ? 14.211 -2.260 -1.060 1.00 83.62 108 GLN A N 1
ATOM 830 C CA . GLN A 1 108 ? 13.377 -1.488 -0.142 1.00 83.62 108 GLN A CA 1
ATOM 831 C C . GLN A 1 108 ? 14.071 -0.164 0.204 1.00 83.62 108 GLN A C 1
ATOM 833 O O . GLN A 1 108 ? 15.276 -0.126 0.435 1.00 83.62 108 GLN A O 1
ATOM 838 N N . ASN A 1 109 ? 13.290 0.907 0.280 1.00 84.31 109 ASN A N 1
ATOM 839 C CA . ASN A 1 109 ? 13.683 2.301 0.493 1.00 84.31 109 ASN A CA 1
ATOM 840 C C . ASN A 1 109 ? 14.340 3.026 -0.692 1.00 84.31 109 ASN A C 1
ATOM 842 O O . ASN A 1 109 ? 14.389 4.252 -0.677 1.00 84.31 109 ASN A O 1
ATOM 846 N N . ASP A 1 110 ? 14.776 2.306 -1.725 1.00 85.50 110 ASP A N 1
ATOM 847 C CA . ASP A 1 110 ? 15.318 2.917 -2.948 1.00 85.50 110 ASP A CA 1
ATOM 848 C C . ASP A 1 110 ? 14.331 2.833 -4.115 1.00 85.50 110 ASP A C 1
ATOM 850 O O . ASP A 1 110 ? 14.210 3.753 -4.924 1.00 85.50 110 ASP A O 1
ATOM 854 N N . GLN A 1 111 ? 13.634 1.701 -4.231 1.00 88.38 111 GLN A N 1
ATOM 855 C CA . GLN A 1 111 ? 12.768 1.405 -5.375 1.00 88.38 111 GLN A CA 1
ATOM 856 C C . GLN A 1 111 ? 11.305 1.282 -4.983 1.00 88.38 111 GLN A C 1
ATOM 858 O O . GLN A 1 111 ? 10.415 1.622 -5.768 1.00 88.38 111 GLN A O 1
ATOM 863 N N . TYR A 1 112 ? 11.064 0.823 -3.760 1.00 89.94 112 TYR A N 1
ATOM 864 C CA . TYR A 1 112 ? 9.746 0.788 -3.161 1.00 89.94 11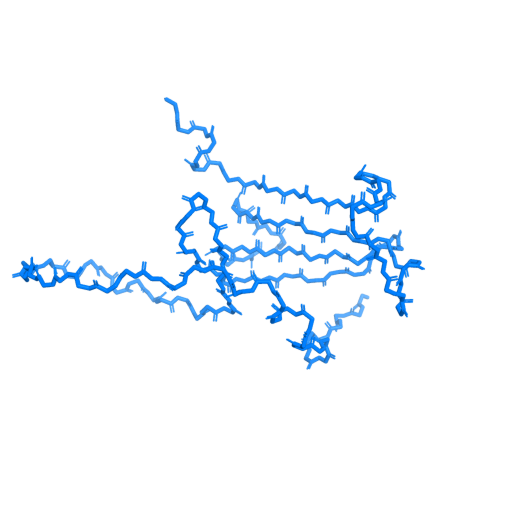2 TYR A CA 1
ATOM 865 C C . TYR A 1 112 ? 9.833 1.005 -1.652 1.00 89.94 112 TYR A C 1
ATOM 867 O O . TYR A 1 112 ? 10.848 0.710 -1.021 1.00 89.94 112 TYR A O 1
ATOM 875 N N . PHE A 1 113 ? 8.738 1.470 -1.066 1.00 87.38 113 PHE A N 1
ATOM 876 C CA . PHE A 1 113 ? 8.559 1.564 0.375 1.00 87.38 113 PHE A CA 1
ATOM 877 C C . PHE A 1 113 ? 7.320 0.769 0.755 1.00 87.38 113 PHE A C 1
ATOM 879 O O . PHE A 1 113 ? 6.283 0.867 0.099 1.00 87.38 113 PHE A O 1
ATOM 886 N N . PHE A 1 114 ? 7.429 -0.006 1.827 1.00 88.25 114 PHE A N 1
ATOM 887 C CA . PHE A 1 114 ? 6.287 -0.623 2.480 1.00 88.25 114 PHE A CA 1
ATOM 888 C C . PHE A 1 114 ? 6.369 -0.316 3.968 1.00 88.25 114 PHE A C 1
ATOM 890 O O . PHE A 1 114 ? 7.389 -0.600 4.598 1.00 88.25 114 PHE A O 1
ATOM 897 N N . ILE A 1 115 ? 5.318 0.296 4.501 1.00 87.31 115 ILE A N 1
ATOM 898 C CA . ILE A 1 115 ? 5.218 0.694 5.904 1.00 87.31 115 ILE A CA 1
ATOM 899 C C . ILE A 1 115 ? 3.894 0.163 6.435 1.00 87.31 115 ILE A C 1
ATOM 901 O O . ILE A 1 115 ? 2.872 0.275 5.762 1.00 87.31 115 ILE A O 1
ATOM 905 N N . TYR A 1 116 ? 3.918 -0.390 7.640 1.00 86.62 116 TYR A N 1
ATOM 906 C CA . TYR A 1 116 ? 2.728 -0.707 8.416 1.00 86.62 116 TYR A CA 1
ATOM 907 C C . TYR A 1 116 ? 2.838 0.006 9.757 1.00 86.62 116 TYR A C 1
ATOM 909 O O . TYR A 1 116 ? 3.828 -0.186 10.460 1.00 86.62 116 TYR A O 1
ATOM 917 N N . GLU A 1 117 ? 1.834 0.809 10.087 1.00 87.12 117 GLU A N 1
ATOM 918 C CA . GLU A 1 117 ? 1.719 1.492 11.370 1.00 87.12 117 GLU A CA 1
ATOM 919 C C . GLU A 1 117 ? 0.418 1.078 12.041 1.00 87.12 117 GLU A C 1
ATOM 921 O O . GLU A 1 117 ? -0.660 1.147 11.447 1.00 87.12 117 GLU A O 1
ATOM 926 N N . ASP A 1 118 ? 0.537 0.639 13.288 1.00 84.00 118 ASP A N 1
ATOM 927 C CA . ASP A 1 118 ? -0.587 0.189 14.095 1.00 84.00 118 ASP A CA 1
ATOM 928 C C . ASP A 1 118 ? -0.297 0.425 15.580 1.00 84.00 118 ASP A C 1
ATOM 930 O O . ASP A 1 118 ? 0.225 -0.452 16.281 1.00 84.00 118 ASP A O 1
ATOM 934 N N . PRO A 1 119 ? -0.602 1.631 16.081 1.00 70.38 119 PRO A N 1
ATOM 935 C CA . PRO A 1 119 ? -0.270 1.996 17.444 1.00 70.38 119 PRO A CA 1
ATOM 936 C C . PRO A 1 119 ? -1.056 1.190 18.487 1.00 70.38 119 PRO A C 1
ATOM 938 O O . PRO A 1 119 ? -0.586 1.045 19.617 1.00 70.38 119 PRO A O 1
ATOM 941 N N . PHE A 1 120 ? -2.219 0.637 18.129 1.00 64.62 120 PHE A N 1
ATOM 942 C CA . PHE A 1 120 ? -3.027 -0.166 19.045 1.00 64.62 120 PHE A CA 1
ATOM 943 C C . PHE A 1 120 ? -2.404 -1.537 19.303 1.00 64.62 120 PHE A C 1
ATOM 945 O O . PHE A 1 120 ? -2.459 -2.025 20.426 1.00 64.62 120 PHE A O 1
ATOM 952 N N . TYR A 1 121 ? -1.764 -2.152 18.312 1.00 64.12 121 TYR A N 1
ATOM 953 C CA . TYR A 1 121 ? -1.127 -3.456 18.518 1.00 64.12 121 TYR A CA 1
ATOM 954 C C . TYR A 1 121 ? 0.373 -3.374 18.827 1.00 64.12 121 TYR A C 1
ATOM 956 O O . TYR A 1 121 ? 0.911 -4.312 19.419 1.00 64.12 121 TYR A O 1
ATOM 964 N N . TYR A 1 122 ? 1.061 -2.287 18.459 1.00 58.53 122 TYR A N 1
ATOM 965 C CA . TYR A 1 122 ? 2.501 -2.135 18.718 1.00 58.53 122 TYR A CA 1
ATOM 966 C C . TYR A 1 122 ? 2.849 -1.520 20.079 1.00 58.53 122 TYR A C 1
ATOM 968 O O . TYR A 1 122 ? 3.939 -1.793 20.582 1.00 58.53 122 TYR A O 1
ATOM 976 N N . TYR A 1 123 ? 1.962 -0.721 20.684 1.00 59.19 123 TYR A N 1
ATOM 977 C CA . TYR A 1 123 ? 2.259 -0.021 21.946 1.00 59.19 123 TYR A CA 1
ATOM 978 C C . TYR A 1 123 ? 1.463 -0.513 23.160 1.00 59.19 123 TYR A C 1
ATOM 980 O O . TYR A 1 123 ? 1.668 -0.002 24.260 1.00 59.19 123 TYR A O 1
ATOM 988 N N . PHE A 1 124 ? 0.589 -1.510 23.002 1.00 51.66 124 PHE A N 1
ATOM 989 C CA . PHE A 1 124 ? 0.017 -2.224 24.144 1.00 51.66 124 PHE A CA 1
ATOM 990 C C . PHE A 1 124 ? 1.040 -3.248 24.650 1.00 51.66 124 PHE A C 1
ATOM 992 O O . PHE A 1 124 ? 1.184 -4.335 24.087 1.00 51.66 124 PHE A O 1
ATOM 999 N N . GLN A 1 125 ? 1.772 -2.862 25.694 1.00 49.16 125 GLN A N 1
ATOM 1000 C CA . GLN A 1 125 ? 2.697 -3.707 26.446 1.00 49.16 125 GLN A CA 1
ATOM 1001 C C . GLN A 1 125 ? 2.294 -3.736 27.919 1.00 49.16 125 GLN A C 1
ATOM 1003 O O . GLN A 1 125 ? 1.940 -2.657 28.448 1.00 49.16 125 GLN A O 1
#

Nearest PDB structures (foldseek):
  8y0w-assembly1_5  TM=5.194E-01  e=2.551E+00  Homo sapiens

Organism: Bacteroides ovatus (NCBI:txid28116)

Radius of gyration: 18.19 Å; Cα contacts (8 Å, |Δi|>4): 135; chains: 1; bounding box: 44×46×44 Å

Mean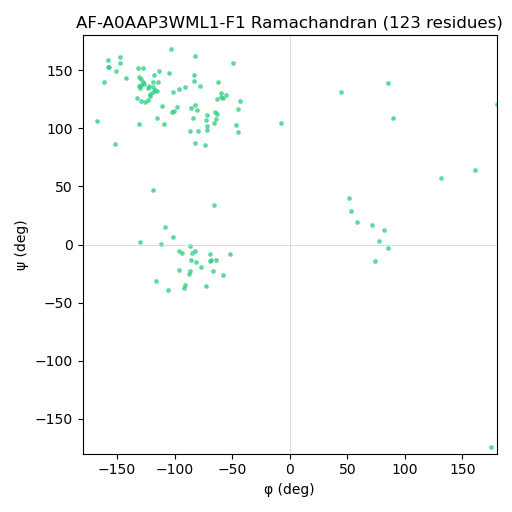 predicted aligned error: 14.63 Å

Sequence (125 aa):
MKKILLKYLNLYVLSGLLLVGFAGCSDDKDNDPVNPGPDVEELPSIGTYSFRGEANRIVSGEATMDGGYFTCIFSPEKIQDGKTSTYFLFSLGMYWEGQVVDASTLYQNDQYFFIYEDPFYYYFQ

pLDDT: mean 71.51, std 21.48, range [29.16, 93.06]

Foldseek 3Di:
DDPPDPPPPDPVVVVPPPPPDDDDDDDDDDDDPDPDDPPPPQQDFPDWDDDPNDIAGFRDKDWDDPPQKIKMKTASDDQDPNDDQWIKMKIAGNVCPPHDDDPVPDDEPPGMDIDTGDCPVPVPD

Solvent-accessible surface area (backbone atoms only — not comparable to full-atom values): 8396 Å² total; per-residue (Å²): 134,86,82,77,74,83,85,74,75,62,73,74,72,71,65,74,81,76,86,84,84,90,86,85,82,85,78,92,88,84,90,71,90,72,76,79,62,79,82,71,79,76,68,71,62,80,48,71,47,75,56,98,86,43,84,40,58,24,41,31,70,52,74,49,78,54,98,64,2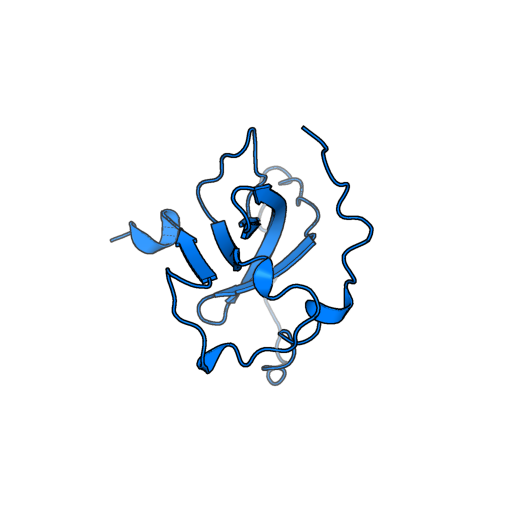8,43,34,39,38,38,16,65,43,74,66,52,96,90,40,72,75,43,36,40,37,44,34,36,44,47,91,50,67,97,59,91,74,67,70,91,76,56,50,76,80,79,45,32,42,78,48,77,43,48,62,75,76,73,66,69,127

Secondary structure (DSSP, 8-state):
-----SS-S-TTTGGGG--S-----------------S----PPPSEEEEETTEEEEE-EEEEEEETTEEEEEEESS--BTTB-SSEEEEEEEGGGTT----GGGSPBTTTEEEEEE-HHHHS--